Protein AF-W3V6L5-F1 (afdb_monomer_lite)

Structure (mmCIF, N/CA/C/O backbone):
data_AF-W3V6L5-F1
#
_entry.id   AF-W3V6L5-F1
#
loop_
_atom_site.group_PDB
_atom_site.id
_atom_site.type_symbol
_atom_site.label_atom_id
_atom_site.label_alt_id
_atom_site.label_comp_id
_atom_site.label_asym_id
_atom_site.label_entity_id
_atom_site.label_seq_id
_atom_site.pdbx_PDB_ins_code
_atom_site.Cartn_x
_atom_site.Cartn_y
_atom_site.Cartn_z
_atom_site.occupancy
_atom_site.B_iso_or_equiv
_atom_site.auth_seq_id
_atom_site.auth_comp_id
_atom_site.auth_asym_id
_atom_site.auth_atom_id
_atom_site.pdbx_PDB_model_num
ATOM 1 N N . MET A 1 1 ? -37.338 15.215 31.830 1.00 37.91 1 MET A N 1
ATOM 2 C CA . MET A 1 1 ? -36.248 14.736 32.711 1.00 37.91 1 MET A CA 1
ATOM 3 C C . MET A 1 1 ? -35.084 14.324 31.817 1.00 37.91 1 MET A C 1
ATOM 5 O O . MET A 1 1 ? -35.167 13.321 31.124 1.00 37.91 1 MET A O 1
ATOM 9 N N . SER A 1 2 ? -34.081 15.195 31.714 1.00 51.53 2 SER A N 1
ATOM 10 C CA . SER A 1 2 ? -32.945 15.082 30.793 1.00 51.53 2 SER A CA 1
ATOM 11 C C . SER A 1 2 ? -32.057 13.898 31.174 1.00 51.53 2 SER A C 1
ATOM 13 O O . SER A 1 2 ? -31.355 13.954 32.181 1.00 51.53 2 SER A O 1
ATOM 15 N N . LYS A 1 3 ? -32.075 12.822 30.384 1.00 48.41 3 LYS A N 1
ATOM 16 C CA . LYS A 1 3 ? -31.027 11.801 30.434 1.00 48.41 3 LYS A CA 1
ATOM 17 C C . LYS A 1 3 ? -30.210 11.910 29.154 1.00 48.41 3 LYS A C 1
ATOM 19 O O . LYS A 1 3 ? -30.555 11.355 28.118 1.00 48.41 3 LYS A O 1
ATOM 24 N N . LYS A 1 4 ? -29.137 12.693 29.274 1.00 49.81 4 LYS A N 1
ATOM 25 C CA . LYS A 1 4 ? -27.986 12.849 28.375 1.00 49.81 4 LYS A CA 1
ATOM 26 C C . LYS A 1 4 ? -27.293 11.494 28.109 1.00 49.81 4 LYS A C 1
ATOM 28 O O . LYS A 1 4 ? -26.144 11.307 28.490 1.00 49.81 4 LYS A O 1
ATOM 33 N N . ILE A 1 5 ? -28.002 10.523 27.531 1.00 54.72 5 ILE A N 1
ATOM 34 C CA . ILE A 1 5 ? -27.491 9.156 27.303 1.00 54.72 5 ILE A CA 1
ATOM 35 C C . ILE A 1 5 ? -26.623 9.088 26.039 1.00 54.72 5 ILE A C 1
ATOM 37 O O . ILE A 1 5 ? -25.766 8.220 25.934 1.00 54.72 5 ILE A O 1
ATOM 41 N N . PHE A 1 6 ? -26.704 10.083 25.154 1.00 53.91 6 PHE A N 1
ATOM 42 C CA . PHE A 1 6 ? -25.659 10.332 24.159 1.00 53.91 6 PHE A CA 1
ATOM 43 C C . PHE A 1 6 ? -24.481 11.058 24.819 1.00 53.91 6 PHE A C 1
ATOM 45 O O . PHE A 1 6 ? -24.227 12.242 24.594 1.00 53.91 6 PHE A O 1
ATOM 52 N N . SER A 1 7 ? -23.785 10.355 25.711 1.00 66.25 7 SER A N 1
ATOM 53 C CA . SER A 1 7 ? -22.505 10.820 26.230 1.00 66.25 7 SER A CA 1
ATOM 54 C C . SER A 1 7 ? -21.523 10.917 25.065 1.00 66.25 7 SER A C 1
ATOM 56 O O . SER A 1 7 ? -21.398 9.991 24.264 1.00 66.25 7 SER A O 1
ATOM 58 N N . LYS A 1 8 ? -20.791 12.030 24.985 1.00 63.47 8 LYS A N 1
ATOM 59 C CA . LYS A 1 8 ? -19.728 12.269 23.995 1.00 63.47 8 LYS A CA 1
ATOM 60 C C . LYS A 1 8 ? -18.727 11.102 23.923 1.00 63.47 8 LYS A C 1
ATOM 62 O O . LYS A 1 8 ? -18.152 10.864 22.870 1.00 63.47 8 LYS A O 1
ATOM 67 N N . ALA A 1 9 ? -18.551 10.374 25.030 1.00 74.00 9 ALA A N 1
ATOM 68 C CA . ALA A 1 9 ? -17.727 9.172 25.111 1.00 74.00 9 ALA A CA 1
ATOM 69 C C . ALA A 1 9 ? -18.273 8.015 24.256 1.00 74.00 9 ALA A C 1
ATOM 71 O O . ALA A 1 9 ? -17.524 7.465 23.460 1.00 74.00 9 ALA A O 1
ATOM 72 N N . TRP A 1 10 ? -19.576 7.722 24.340 1.00 74.31 10 TRP A N 1
ATOM 73 C CA . TRP A 1 10 ? -20.217 6.644 23.576 1.00 74.31 10 TRP A CA 1
ATOM 74 C C . TRP A 1 10 ? -20.164 6.905 22.065 1.00 74.31 10 TRP A C 1
ATOM 76 O O . TRP A 1 10 ? -19.807 6.022 21.292 1.00 74.31 10 TRP A O 1
ATOM 86 N N . PHE A 1 11 ? -20.422 8.148 21.636 1.00 79.94 11 PHE A N 1
ATOM 87 C CA . PHE A 1 11 ? -20.279 8.527 20.225 1.00 79.94 11 PHE A CA 1
ATOM 88 C C . PHE A 1 11 ? -18.825 8.435 19.750 1.00 79.94 11 PHE A C 1
ATOM 90 O O . PHE A 1 11 ? -18.570 7.997 18.633 1.00 79.94 11 PHE A O 1
ATOM 97 N N . LYS A 1 12 ? -17.861 8.820 20.596 1.00 77.75 12 LYS A N 1
ATOM 98 C CA . LYS A 1 12 ? -16.434 8.734 20.268 1.00 77.75 12 LYS A CA 1
ATOM 99 C C . LYS A 1 12 ? -15.994 7.285 20.077 1.00 77.75 12 LYS A C 1
ATOM 101 O O . LYS A 1 12 ? -15.230 7.025 19.162 1.00 77.75 12 LYS A O 1
ATOM 106 N N . GLU A 1 13 ? -16.485 6.368 20.902 1.00 83.06 13 GLU A N 1
ATOM 107 C CA . GLU A 1 13 ? -16.179 4.937 20.827 1.00 83.06 13 GLU A CA 1
ATOM 108 C C . GLU A 1 13 ? -16.768 4.301 19.562 1.00 83.06 13 GLU A C 1
ATOM 110 O O . GLU A 1 13 ? -16.049 3.646 18.808 1.00 83.06 13 GLU A O 1
ATOM 115 N N . LEU A 1 14 ? -18.038 4.597 19.263 1.00 81.00 14 LEU A N 1
ATOM 116 C CA . LEU A 1 14 ? -18.707 4.145 18.040 1.00 81.00 14 LEU A CA 1
ATOM 117 C C . LEU A 1 14 ? -18.018 4.692 16.780 1.00 81.00 14 LEU A C 1
ATOM 119 O O . LEU A 1 14 ? -17.771 3.958 15.826 1.00 81.00 14 LEU A O 1
ATOM 123 N N . PHE A 1 15 ? -17.658 5.979 16.803 1.00 82.31 15 PHE A N 1
ATOM 124 C CA . PHE A 1 15 ? -16.922 6.629 15.723 1.00 82.31 15 PHE A CA 1
ATOM 125 C C . PHE A 1 15 ? -15.525 6.029 15.551 1.00 82.31 15 PHE A C 1
ATOM 127 O O . PHE A 1 15 ? -15.077 5.870 14.424 1.00 82.31 15 PHE A O 1
ATOM 134 N N . PHE A 1 16 ? -14.839 5.663 16.637 1.00 80.19 16 PHE A N 1
ATOM 135 C CA . PHE A 1 16 ? -13.503 5.070 16.567 1.00 80.19 16 PHE A CA 1
ATOM 136 C C . PHE A 1 16 ? -13.523 3.669 15.954 1.00 80.19 16 PHE A C 1
ATOM 138 O O . PHE A 1 16 ? -12.649 3.353 15.153 1.00 80.19 16 PHE A O 1
ATOM 145 N N . ILE A 1 17 ? -14.519 2.846 16.296 1.00 82.56 17 ILE A N 1
ATOM 146 C CA . ILE A 1 17 ? -14.706 1.516 15.696 1.00 82.56 17 ILE A CA 1
ATOM 147 C C . ILE A 1 17 ? -14.978 1.666 14.199 1.00 82.56 17 ILE A C 1
ATOM 149 O O . ILE A 1 17 ? -14.243 1.111 13.388 1.00 82.56 17 ILE A O 1
ATOM 153 N N . TRP A 1 18 ? -15.954 2.506 13.843 1.00 80.69 18 TRP A N 1
ATOM 154 C CA . TRP A 1 18 ? -16.314 2.758 12.449 1.00 80.69 18 TRP A CA 1
ATOM 155 C C . TRP A 1 18 ? -15.148 3.330 11.632 1.00 80.69 18 TRP A C 1
ATOM 157 O O . TRP A 1 18 ? -14.884 2.885 10.521 1.00 80.69 18 TRP A O 1
ATOM 167 N N . PHE A 1 19 ? -14.397 4.278 12.195 1.00 79.94 19 PHE A N 1
ATOM 168 C CA . PHE A 1 19 ? -13.227 4.862 11.544 1.00 79.94 19 PHE A CA 1
ATOM 169 C C . PHE A 1 19 ? -12.081 3.855 11.394 1.00 79.94 19 PHE A C 1
ATOM 171 O O . PHE A 1 19 ? -11.354 3.905 10.405 1.00 79.94 19 PHE A O 1
ATOM 178 N N . LYS A 1 20 ? -11.914 2.930 12.347 1.00 78.75 20 LYS A N 1
ATOM 179 C CA . LYS A 1 20 ? -10.905 1.868 12.260 1.00 78.75 20 LYS A CA 1
ATOM 180 C C . LYS A 1 20 ? -11.239 0.867 11.155 1.00 78.75 20 LYS A C 1
ATOM 182 O O . LYS A 1 20 ? -10.328 0.472 10.434 1.00 78.75 20 LYS A O 1
ATOM 187 N N . ASP A 1 21 ? -12.508 0.488 11.016 1.00 79.75 21 ASP A N 1
ATOM 188 C CA . ASP A 1 21 ? -12.967 -0.364 9.912 1.00 79.75 21 ASP A CA 1
ATOM 189 C C . ASP A 1 21 ? -12.805 0.339 8.562 1.00 79.75 21 ASP A C 1
ATOM 191 O O . ASP A 1 21 ? -12.196 -0.215 7.649 1.00 79.75 21 ASP A O 1
ATOM 195 N N . LEU A 1 22 ? -13.218 1.608 8.467 1.00 78.88 2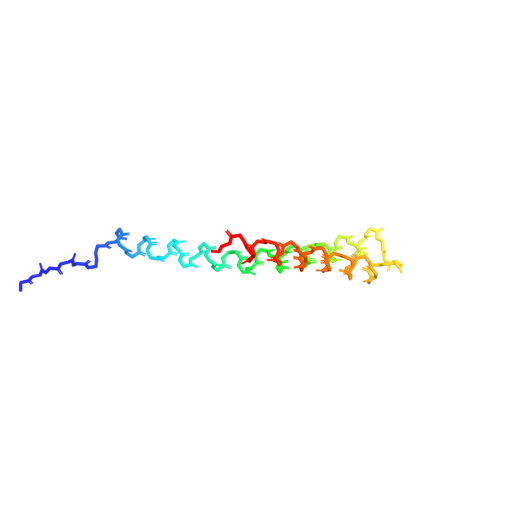2 LEU A N 1
ATOM 196 C CA . LEU A 1 22 ? -13.035 2.413 7.258 1.00 78.88 22 LEU A CA 1
ATOM 197 C C . LEU A 1 22 ? -11.550 2.535 6.876 1.00 78.88 22 LEU A C 1
ATOM 199 O O . LEU A 1 22 ? -11.184 2.394 5.713 1.00 78.88 22 LEU A O 1
ATOM 203 N N . LEU A 1 23 ? -10.670 2.771 7.853 1.00 79.56 23 LEU A N 1
ATOM 204 C CA . LEU A 1 23 ? -9.227 2.783 7.623 1.00 79.56 23 LEU A CA 1
ATOM 205 C C . LEU A 1 23 ? -8.737 1.430 7.112 1.00 79.56 23 LEU A C 1
ATOM 207 O O . LEU A 1 23 ? -7.946 1.403 6.175 1.00 79.56 23 LEU A O 1
ATOM 211 N N . TRP A 1 24 ? -9.203 0.319 7.684 1.00 79.38 24 TRP A N 1
ATOM 212 C CA . TRP A 1 24 ? -8.796 -1.011 7.234 1.00 79.38 24 TRP A CA 1
ATOM 213 C C . TRP A 1 24 ? -9.221 -1.320 5.796 1.00 79.38 24 TRP A C 1
ATOM 215 O O . TRP A 1 24 ? -8.469 -1.977 5.078 1.00 79.38 24 TRP A O 1
ATOM 225 N N . GLU A 1 25 ? -10.362 -0.802 5.348 1.00 78.00 25 GLU A N 1
ATOM 226 C CA . GLU A 1 25 ? -10.803 -0.915 3.953 1.00 78.00 25 GLU A CA 1
ATOM 227 C C . GLU A 1 25 ? -10.010 0.000 3.005 1.00 78.00 25 GLU A C 1
ATOM 229 O O . GLU A 1 25 ? -9.708 -0.377 1.871 1.00 78.00 25 GLU A O 1
ATOM 234 N N . VAL A 1 26 ? -9.622 1.193 3.466 1.00 82.88 26 VAL A N 1
ATOM 235 C CA . VAL A 1 26 ? -8.956 2.216 2.637 1.00 82.88 26 VAL A CA 1
ATOM 236 C C . VAL A 1 26 ? -7.439 2.014 2.537 1.00 82.88 26 VAL A C 1
ATOM 238 O O . VAL A 1 26 ? -6.850 2.304 1.494 1.00 82.88 26 VAL A O 1
ATOM 241 N N . ILE A 1 27 ? -6.786 1.493 3.580 1.00 85.38 27 ILE A N 1
ATOM 242 C CA . ILE A 1 27 ? -5.340 1.205 3.615 1.00 85.38 27 ILE A CA 1
ATOM 243 C C . ILE A 1 27 ? -4.856 0.397 2.394 1.00 85.38 27 ILE A C 1
ATOM 245 O O . ILE A 1 27 ? -3.905 0.842 1.748 1.00 85.38 27 ILE A O 1
ATOM 249 N N . PRO A 1 28 ? -5.465 -0.746 2.023 1.00 84.62 28 PRO A N 1
ATOM 250 C CA . PRO A 1 28 ? -4.998 -1.538 0.885 1.00 84.62 28 PRO A CA 1
ATOM 251 C C . PRO A 1 28 ? -5.110 -0.783 -0.444 1.00 84.62 28 PRO A C 1
ATOM 253 O O . PRO A 1 28 ? -4.200 -0.863 -1.269 1.00 84.62 28 PRO A O 1
ATOM 256 N N . PHE A 1 29 ? -6.160 0.023 -0.622 1.00 84.69 29 PHE A N 1
ATOM 257 C CA . PHE A 1 29 ? -6.276 0.919 -1.774 1.00 84.69 29 PHE A CA 1
ATOM 258 C C . PHE A 1 29 ? -5.162 1.969 -1.792 1.00 84.69 29 PHE A C 1
ATOM 260 O O . PHE A 1 29 ? -4.511 2.159 -2.820 1.00 84.69 29 PHE A O 1
ATOM 267 N N . GLY A 1 30 ? -4.895 2.615 -0.654 1.00 88.88 30 GLY A N 1
ATOM 268 C CA . GLY A 1 30 ? -3.817 3.596 -0.528 1.00 88.88 30 GLY A CA 1
ATOM 269 C C . GLY A 1 30 ? -2.444 3.009 -0.862 1.00 88.88 30 GLY A C 1
ATOM 270 O O . GLY A 1 30 ? -1.669 3.626 -1.592 1.00 88.88 30 GLY A O 1
ATOM 271 N N . ILE A 1 31 ? -2.166 1.789 -0.397 1.00 89.19 31 ILE A N 1
ATOM 272 C CA . ILE A 1 31 ? -0.913 1.075 -0.678 1.00 89.19 31 ILE A CA 1
ATOM 273 C C . ILE A 1 31 ? -0.753 0.814 -2.180 1.00 89.19 31 ILE A C 1
ATOM 275 O O . ILE A 1 31 ? 0.319 1.076 -2.721 1.00 89.19 31 ILE A O 1
ATOM 279 N N . ILE A 1 32 ? -1.805 0.354 -2.868 1.00 90.69 32 ILE A N 1
ATOM 280 C CA . ILE A 1 32 ? -1.761 0.095 -4.318 1.00 90.69 32 ILE A CA 1
ATOM 281 C C . ILE A 1 32 ? -1.489 1.386 -5.093 1.00 90.69 32 ILE A C 1
ATOM 283 O O . ILE A 1 32 ? -0.661 1.390 -6.003 1.00 90.69 32 ILE A O 1
ATOM 287 N N . VAL A 1 33 ? -2.151 2.485 -4.725 1.00 89.88 33 VAL A N 1
ATOM 288 C CA . VAL A 1 33 ? -1.974 3.781 -5.395 1.00 89.88 33 VAL A CA 1
ATOM 289 C C . VAL A 1 33 ? -0.540 4.279 -5.229 1.00 89.88 33 VAL A C 1
ATOM 291 O O . VAL A 1 33 ? 0.111 4.603 -6.221 1.00 89.88 33 VAL A O 1
ATOM 294 N N . ILE A 1 34 ? -0.012 4.287 -4.002 1.00 91.62 34 ILE A N 1
ATOM 295 C CA . ILE A 1 34 ? 1.371 4.709 -3.734 1.00 91.62 34 ILE A CA 1
ATOM 296 C C . ILE A 1 34 ? 2.353 3.819 -4.501 1.00 91.62 34 ILE A C 1
ATOM 298 O O . ILE A 1 34 ? 3.260 4.326 -5.160 1.00 91.62 34 ILE A O 1
ATOM 302 N N . TRP A 1 35 ? 2.147 2.501 -4.471 1.00 92.81 35 TRP A N 1
ATOM 303 C CA . TRP A 1 35 ? 2.982 1.548 -5.197 1.00 92.81 35 TRP A CA 1
ATOM 304 C C . TRP A 1 35 ? 2.968 1.794 -6.706 1.00 92.81 35 TRP A C 1
ATOM 306 O O . TRP A 1 35 ? 4.019 1.750 -7.339 1.00 92.81 35 TRP A O 1
ATOM 316 N N . ALA A 1 36 ? 1.808 2.114 -7.284 1.00 88.88 36 ALA A N 1
ATOM 317 C CA . ALA A 1 36 ? 1.684 2.426 -8.702 1.00 88.88 36 ALA A CA 1
ATOM 318 C C . ALA A 1 36 ? 2.473 3.672 -9.103 1.00 88.88 36 ALA A C 1
ATOM 320 O O . ALA A 1 36 ? 3.180 3.650 -10.111 1.00 88.88 36 ALA A O 1
ATOM 321 N N . PHE A 1 37 ? 2.411 4.733 -8.296 1.00 92.50 37 PHE A N 1
ATOM 322 C CA . PHE A 1 37 ? 3.203 5.939 -8.536 1.00 92.50 37 PHE A CA 1
ATOM 323 C C . PHE A 1 37 ? 4.704 5.671 -8.425 1.00 92.50 37 PHE A C 1
ATOM 325 O O . PHE A 1 37 ? 5.462 6.094 -9.294 1.00 92.50 37 PHE A O 1
ATOM 332 N N . VAL A 1 38 ? 5.135 4.928 -7.403 1.00 92.12 38 VAL A N 1
ATOM 333 C CA . VAL A 1 38 ? 6.543 4.534 -7.238 1.00 92.12 38 VAL A CA 1
ATOM 334 C C . VAL A 1 38 ? 7.002 3.688 -8.429 1.00 92.12 38 VAL A C 1
ATOM 336 O O . VAL A 1 38 ? 8.013 4.003 -9.052 1.00 92.12 38 VAL A O 1
ATOM 339 N N . ALA A 1 39 ? 6.242 2.664 -8.816 1.00 91.19 39 ALA A N 1
ATOM 340 C CA . ALA A 1 39 ? 6.575 1.813 -9.955 1.00 91.19 39 ALA A CA 1
ATOM 341 C C . ALA A 1 39 ? 6.671 2.610 -11.263 1.00 91.19 39 ALA A C 1
ATOM 343 O O . ALA A 1 39 ? 7.582 2.376 -12.049 1.00 91.19 39 ALA A O 1
ATOM 344 N N . ASN A 1 40 ? 5.779 3.578 -11.476 1.00 92.12 40 ASN A N 1
ATOM 345 C CA . ASN A 1 40 ? 5.800 4.422 -12.666 1.00 92.12 40 ASN A CA 1
ATOM 346 C C . ASN A 1 40 ? 7.014 5.370 -12.706 1.00 92.12 40 ASN A C 1
ATOM 348 O O . ASN A 1 40 ? 7.577 5.595 -13.770 1.00 92.12 40 ASN A O 1
ATOM 352 N N . ILE A 1 41 ? 7.442 5.910 -11.559 1.00 93.12 41 ILE A N 1
ATOM 353 C CA . ILE A 1 41 ? 8.597 6.822 -11.486 1.00 93.12 41 ILE A CA 1
ATOM 354 C C . ILE A 1 41 ? 9.920 6.069 -11.669 1.00 93.12 41 ILE A C 1
ATOM 356 O O . ILE A 1 41 ? 10.802 6.541 -12.382 1.00 93.12 41 ILE A O 1
ATOM 360 N N . PHE A 1 42 ? 10.076 4.918 -11.011 1.00 91.06 42 PHE A N 1
ATOM 361 C CA . PHE A 1 42 ? 11.350 4.192 -10.978 1.00 91.06 42 PHE A CA 1
ATOM 362 C C . PHE A 1 42 ? 11.486 3.136 -12.082 1.00 91.06 42 PHE A C 1
ATOM 364 O O . PHE A 1 42 ? 12.603 2.838 -12.498 1.00 91.06 42 PHE A O 1
ATOM 371 N N . PHE A 1 43 ? 10.374 2.569 -12.559 1.00 91.12 43 PHE A N 1
ATOM 372 C CA . PHE A 1 43 ? 10.354 1.465 -13.523 1.00 91.12 43 PHE A CA 1
ATOM 373 C C . PHE A 1 43 ? 9.280 1.664 -14.611 1.00 91.12 43 PHE A C 1
ATOM 375 O O . PHE A 1 43 ? 8.410 0.804 -14.775 1.00 91.12 43 PHE A O 1
ATOM 382 N N . PRO A 1 44 ? 9.324 2.771 -15.376 1.00 89.12 44 PRO A N 1
ATOM 383 C CA . PRO A 1 44 ? 8.275 3.143 -16.331 1.00 89.12 44 PRO A CA 1
ATOM 384 C C . PRO A 1 44 ? 8.053 2.117 -17.450 1.00 89.12 44 PRO A C 1
ATOM 386 O O . PRO A 1 44 ? 6.952 2.030 -17.977 1.00 89.12 44 PRO A O 1
ATOM 389 N N . ASP A 1 45 ? 9.048 1.301 -17.798 1.00 92.75 45 ASP A N 1
ATOM 390 C CA . ASP A 1 45 ? 8.905 0.298 -18.865 1.00 92.75 45 ASP A CA 1
ATOM 391 C C . ASP A 1 45 ? 8.119 -0.946 -18.420 1.00 92.75 45 ASP A C 1
ATOM 393 O O . 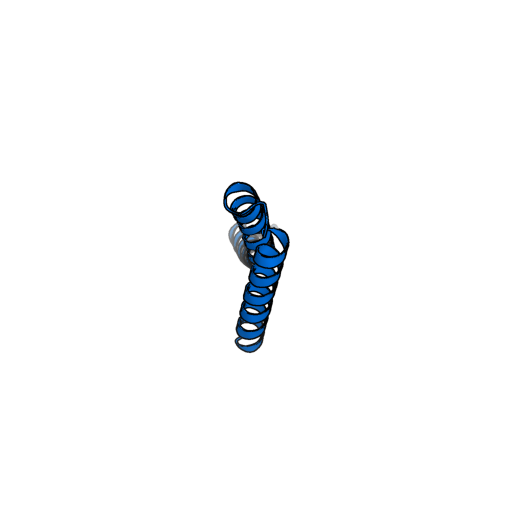ASP A 1 45 ? 7.497 -1.628 -19.233 1.00 92.75 45 ASP A O 1
ATOM 397 N N . ILE A 1 46 ? 8.126 -1.246 -17.116 1.00 92.19 46 ILE A N 1
ATOM 398 C CA . ILE A 1 46 ? 7.499 -2.448 -16.534 1.00 92.19 46 ILE A CA 1
ATOM 399 C C . ILE A 1 46 ? 6.467 -2.117 -15.452 1.00 92.19 46 ILE A C 1
ATOM 401 O O . ILE A 1 46 ? 5.973 -3.018 -14.768 1.00 92.19 46 ILE A O 1
ATOM 405 N N . TRP A 1 47 ? 6.127 -0.837 -15.287 1.00 89.88 47 TRP A N 1
ATOM 406 C CA . TRP A 1 47 ? 5.292 -0.337 -14.193 1.00 89.88 47 TRP A CA 1
ATOM 407 C C . TRP A 1 47 ? 3.950 -1.067 -14.099 1.00 89.88 47 TRP A C 1
ATOM 409 O O . TRP A 1 47 ? 3.487 -1.368 -13.000 1.00 89.88 47 TRP A O 1
ATOM 419 N N . PHE A 1 48 ? 3.358 -1.409 -15.248 1.00 86.88 48 PHE A N 1
ATOM 420 C CA . PHE A 1 48 ? 2.089 -2.124 -15.351 1.00 86.88 48 PHE A CA 1
ATOM 421 C C . PHE A 1 48 ? 2.178 -3.554 -14.797 1.00 86.88 48 PHE A C 1
ATOM 423 O O . PHE A 1 48 ? 1.343 -3.986 -14.004 1.00 86.88 48 PHE A O 1
ATOM 430 N N . SER A 1 49 ? 3.235 -4.294 -15.143 1.00 91.81 49 SER A N 1
ATOM 431 C CA . SER A 1 49 ? 3.474 -5.619 -14.560 1.00 91.81 49 SER A CA 1
ATOM 432 C C . SER A 1 49 ? 3.783 -5.526 -13.066 1.00 91.81 49 SER A C 1
ATOM 434 O O . SER A 1 49 ? 3.289 -6.338 -12.287 1.00 91.81 49 SER A O 1
ATOM 436 N N . LEU A 1 50 ? 4.543 -4.514 -12.638 1.00 89.00 50 LEU A N 1
ATOM 437 C CA . LEU A 1 50 ? 4.892 -4.319 -11.227 1.00 89.00 50 LEU A CA 1
ATOM 438 C C . LEU A 1 50 ? 3.672 -3.969 -10.361 1.00 89.00 50 LEU A C 1
ATOM 440 O O . LEU A 1 50 ? 3.569 -4.400 -9.209 1.00 89.00 50 LEU A O 1
ATOM 444 N N . THR A 1 51 ? 2.740 -3.192 -10.912 1.00 89.56 51 THR A N 1
ATOM 445 C CA . THR A 1 51 ? 1.469 -2.860 -10.256 1.00 89.56 51 THR A CA 1
ATOM 446 C C . THR A 1 51 ? 0.556 -4.066 -10.157 1.00 89.56 51 THR A C 1
ATOM 448 O O . THR A 1 51 ? -0.017 -4.284 -9.094 1.00 89.56 51 THR A O 1
ATOM 451 N N . LEU A 1 52 ? 0.476 -4.899 -11.198 1.00 91.00 52 LEU A N 1
ATOM 452 C CA . LEU A 1 52 ? -0.271 -6.160 -11.149 1.00 91.00 52 LEU A CA 1
ATOM 453 C C . LEU A 1 52 ? 0.258 -7.106 -10.065 1.00 91.00 52 LEU A C 1
ATOM 455 O O . LEU A 1 52 ? -0.534 -7.675 -9.314 1.00 91.00 52 LEU A O 1
ATOM 459 N N . VAL A 1 53 ? 1.583 -7.231 -9.930 1.00 92.38 53 VAL A N 1
ATOM 460 C CA . VAL A 1 53 ? 2.191 -8.007 -8.835 1.00 92.38 53 VAL A CA 1
ATOM 461 C C . VAL A 1 53 ? 1.830 -7.398 -7.479 1.00 92.38 53 VAL A C 1
ATOM 463 O O . VAL A 1 53 ? 1.432 -8.126 -6.572 1.00 92.38 53 VAL A O 1
ATOM 466 N N . GLY A 1 54 ? 1.902 -6.070 -7.343 1.00 88.44 54 GLY A N 1
ATOM 467 C CA . GLY A 1 54 ? 1.498 -5.369 -6.121 1.00 88.44 54 GLY A CA 1
ATOM 468 C C . GLY A 1 54 ? 0.042 -5.646 -5.733 1.00 88.44 54 GLY A C 1
ATOM 469 O O . GLY A 1 54 ? -0.233 -6.011 -4.592 1.00 88.44 54 GLY A O 1
ATOM 470 N N . ILE A 1 55 ? -0.883 -5.558 -6.692 1.00 90.94 55 ILE A N 1
ATOM 471 C CA . ILE A 1 55 ? -2.306 -5.869 -6.491 1.00 90.94 55 ILE A CA 1
ATOM 472 C C . ILE A 1 55 ? -2.482 -7.322 -6.040 1.00 90.94 55 ILE A C 1
ATOM 474 O O . ILE A 1 55 ? -3.209 -7.578 -5.083 1.00 90.94 55 ILE A O 1
ATOM 478 N N . PHE A 1 56 ? -1.795 -8.271 -6.679 1.00 92.19 56 PHE A N 1
ATOM 479 C CA . PHE A 1 56 ? -1.876 -9.687 -6.319 1.00 92.19 56 PHE A CA 1
ATOM 480 C C . PHE A 1 56 ? -1.408 -9.952 -4.881 1.00 92.19 56 PHE A C 1
ATOM 482 O O . PHE A 1 56 ? -2.075 -10.666 -4.132 1.00 92.19 56 PHE A O 1
ATOM 489 N N . VAL A 1 57 ? -0.302 -9.329 -4.463 1.00 90.25 57 VAL A N 1
ATOM 490 C CA . VAL A 1 57 ? 0.217 -9.436 -3.090 1.00 90.25 57 VAL A CA 1
ATOM 491 C C . VAL A 1 57 ? -0.775 -8.862 -2.079 1.00 90.25 57 VAL A C 1
ATOM 493 O O . VAL A 1 57 ? -1.058 -9.512 -1.072 1.00 90.25 57 VAL A O 1
ATOM 496 N N . VAL A 1 58 ? -1.343 -7.681 -2.350 1.00 89.00 58 VAL A N 1
ATOM 497 C CA . VAL A 1 58 ? -2.351 -7.060 -1.473 1.00 89.00 58 VAL A CA 1
ATOM 498 C C . VAL A 1 58 ? -3.603 -7.933 -1.387 1.00 89.00 58 VAL A C 1
ATOM 500 O O . VAL A 1 58 ? -4.121 -8.145 -0.294 1.00 89.00 58 VAL A O 1
ATOM 503 N N . PHE A 1 59 ? -4.050 -8.513 -2.500 1.00 88.50 59 PHE A N 1
ATOM 504 C CA . PHE A 1 59 ? -5.212 -9.400 -2.532 1.00 88.50 59 PHE A CA 1
ATOM 505 C C . PHE A 1 59 ? -4.998 -10.665 -1.691 1.00 88.50 59 PHE A C 1
ATOM 507 O O . PHE A 1 59 ? -5.854 -11.035 -0.888 1.00 88.50 59 PHE A O 1
ATOM 514 N N . ILE A 1 60 ? -3.827 -11.299 -1.809 1.00 88.75 60 ILE A N 1
ATOM 515 C CA . ILE A 1 60 ? -3.450 -12.442 -0.968 1.00 88.75 60 ILE A CA 1
ATOM 516 C C . ILE A 1 60 ? -3.392 -12.033 0.506 1.00 88.75 60 ILE A C 1
ATOM 518 O O . ILE A 1 60 ? -3.913 -12.748 1.363 1.00 88.75 60 ILE A O 1
ATOM 522 N N . ALA A 1 61 ? -2.785 -10.888 0.819 1.00 86.56 61 ALA A N 1
ATOM 523 C CA . ALA A 1 61 ? -2.697 -10.398 2.189 1.00 86.56 61 ALA A CA 1
ATOM 524 C C . ALA A 1 61 ? -4.092 -10.168 2.793 1.00 86.56 61 ALA A C 1
ATOM 526 O O . ALA A 1 61 ? -4.366 -10.648 3.893 1.00 86.56 61 ALA A O 1
ATOM 527 N N . MET A 1 62 ? -5.000 -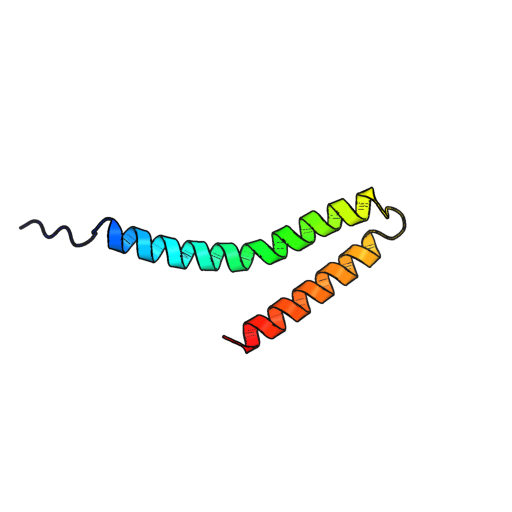9.524 2.052 1.00 84.00 62 MET A N 1
ATOM 528 C CA . MET A 1 62 ? -6.394 -9.331 2.468 1.00 84.00 62 MET A CA 1
ATOM 529 C C . MET A 1 62 ? -7.125 -10.664 2.654 1.00 84.00 62 MET A C 1
ATOM 531 O O . MET A 1 62 ? -7.854 -10.824 3.629 1.00 84.00 62 MET A O 1
ATOM 535 N N . TRP A 1 63 ? -6.886 -11.654 1.789 1.00 84.94 63 TRP A N 1
ATOM 536 C CA . TRP A 1 63 ? -7.461 -12.996 1.924 1.00 84.94 63 TRP A CA 1
ATOM 537 C C . TRP A 1 63 ? -7.022 -13.708 3.213 1.00 84.94 63 TRP A C 1
ATOM 539 O O . TRP A 1 63 ? -7.835 -14.336 3.893 1.00 84.94 63 TRP A O 1
ATOM 549 N N . PHE A 1 64 ? -5.743 -13.604 3.586 1.00 83.06 64 PHE A N 1
ATOM 550 C CA . PHE A 1 64 ? -5.246 -14.173 4.842 1.00 83.06 64 PHE A CA 1
ATOM 551 C C . PHE A 1 64 ? -5.769 -13.435 6.077 1.00 83.06 64 PHE A C 1
ATOM 553 O O . PHE A 1 64 ? -6.069 -14.085 7.078 1.00 83.06 64 PHE A O 1
ATOM 560 N N . ILE A 1 65 ? -5.898 -12.109 6.010 1.00 79.00 65 ILE A N 1
ATOM 561 C CA . ILE A 1 65 ? -6.479 -11.300 7.090 1.00 79.00 65 ILE A CA 1
ATOM 562 C C . ILE A 1 65 ? -7.959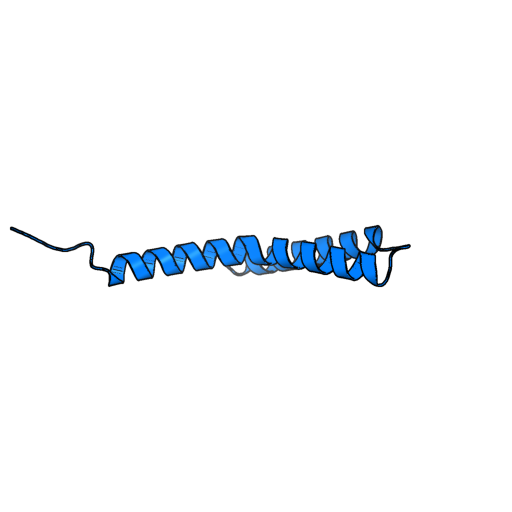 -11.658 7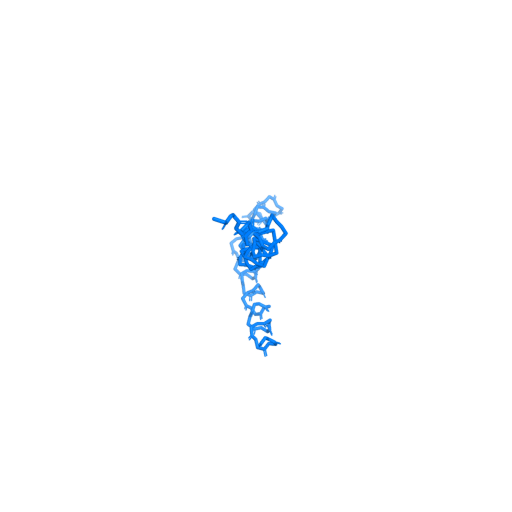.274 1.00 79.00 65 ILE A C 1
ATOM 564 O O . ILE A 1 65 ? -8.377 -11.939 8.393 1.00 79.00 65 ILE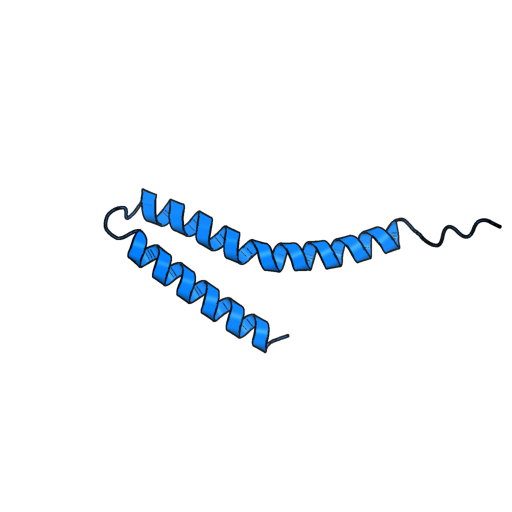 A O 1
ATOM 568 N N . GLY A 1 66 ? -8.724 -11.766 6.184 1.00 70.56 66 GLY A N 1
ATOM 569 C CA . GLY A 1 66 ? -10.139 -12.145 6.218 1.00 70.56 66 GLY A CA 1
ATOM 570 C C . GLY A 1 66 ? -10.400 -13.567 6.726 1.00 70.56 66 GLY A C 1
ATOM 571 O O . GLY A 1 66 ? -11.467 -13.828 7.261 1.00 70.56 66 GLY A O 1
ATOM 572 N N . LYS A 1 67 ? -9.429 -14.485 6.617 1.00 63.22 67 LYS A N 1
ATOM 573 C CA . LYS A 1 67 ? -9.508 -15.830 7.224 1.00 63.22 67 LYS A CA 1
ATOM 574 C C . LYS A 1 67 ? -9.158 -15.877 8.718 1.00 63.22 67 LYS A C 1
ATOM 576 O O . LYS A 1 67 ? -9.311 -16.931 9.333 1.00 63.22 67 LYS A O 1
ATOM 581 N N . ARG A 1 68 ? -8.592 -14.803 9.274 1.00 56.56 68 ARG A N 1
ATOM 582 C CA . ARG A 1 68 ? -8.148 -14.702 10.678 1.00 56.56 68 ARG A CA 1
ATOM 583 C C . ARG A 1 68 ? -9.128 -13.918 11.562 1.00 56.56 68 ARG A C 1
ATOM 585 O O . ARG A 1 68 ? -8.923 -13.918 12.776 1.00 56.56 68 ARG A O 1
ATOM 592 N N . CYS A 1 69 ? -10.129 -13.268 10.970 1.00 48.44 69 CYS A N 1
ATOM 593 C CA . CYS A 1 69 ? -11.298 -12.702 11.647 1.00 48.44 69 CYS A CA 1
ATOM 594 C C . CYS A 1 69 ? -12.445 -13.715 11.651 1.00 48.44 69 CYS A C 1
ATOM 596 O O . CYS A 1 69 ? -13.203 -13.699 12.643 1.00 48.44 69 CYS A O 1
#

Radius of gyration: 19.27 Å; chains: 1; bounding box: 48×31×52 Å

Foldseek 3Di:
DDDPVVDVVVVVVVVVVVVVVVCVVCVLVVQLVVLLVVLCVPPVPCSVVSSVVSNVVSVVVVVVVVVVD

pLDDT: mean 80.84, std 13.17, range [37.91, 93.12]

Organism: NCBI:txid1004151

Secondary structure (DSSP, 8-state):
-----S-HHHHHHHHHHHHHHHHHHHHHHHHHHHHHHHHHHH-TTTHHHHHHHHHHHHHHHHHHHHTT-

Sequence (69 aa):
MSKKIFSKAWFKELFFIWFKDLLWEVIPFGIIVIWAFVANIFFPDIWFSLTLVGIFVVFIAMWFIGKRC